Protein AF-A0A7K4I728-F1 (afdb_monomer)

Foldseek 3Di:
DLVQLLVLLQVVLVVLCVVPVDPADFQVCCCVCVQVNVQVVVVWDKDFPDTDRFKTKIKTQDDPLVVVCVVVVVRDSCSSNVSNVVNNQVNNDPQWDKDWDDDVSVPDSIIMIMIGGD

Radius of gyration: 13.44 Å; Cα contacts (8 Å, |Δi|>4): 213; chains: 1; bounding box: 34×29×37 Å

Secondary structure (DSSP, 8-state):
-HHHHHHHHHHHHHHHHHHHT-SS--HHHIIIIIIIIIHHHTT--EEEEEEETTEEEEEESS-HHHHHHHHSTT--HHHHHHHHHHHHHHHH-TTEEEEEEE-GGGT-SSEEEEEEE-

Mean predicted aligned error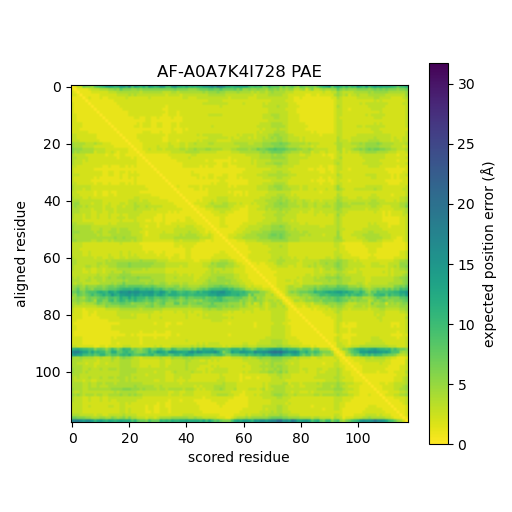: 3.04 Å

pLDDT: mean 93.57, std 5.35, range [70.5, 98.38]

Nearest PDB structures (foldseek):
  1wc8-assembly1_A-2  TM=6.777E-01  e=1.204E-04  Mus musculus
  2j3w-assembly1_D  TM=7.172E-01  e=3.243E-04  Mus musculus
  7kmt-assembly1_F  TM=6.767E-01  e=4.420E-04  Saccharomyces cerevisiae
  3njc-assembly1_B  TM=5.848E-01  e=1.063E-04  Bacillus subtilis subsp. subtilis str. 168
  8pkd-assembly1_D  TM=5.230E-01  e=3.172E-02  Orrella dioscoreae

Sequence (118 aa):
MAKAGYEMGKEVVKQLEQKYGIKKWSAKEFAEIFVKGYFEETGTEPEIIAESDKQVIYRLHNCIFFELALEKPNLTCDVLHRQFYQGVCAAIGKNAKDSQRTCMEHGDNYCEHIIEWT

Structure (mmCIF, N/CA/C/O backbone):
data_AF-A0A7K4I728-F1
#
_entry.id   AF-A0A7K4I728-F1
#
loop_
_atom_site.group_PDB
_atom_site.id
_atom_site.type_symbol
_atom_site.label_atom_id
_atom_site.label_alt_id
_atom_site.label_comp_id
_atom_site.label_asym_id
_atom_site.label_entity_id
_atom_site.label_seq_id
_atom_site.pdbx_PDB_ins_code
_atom_site.Cartn_x
_atom_site.Cartn_y
_atom_site.Cartn_z
_atom_site.occupancy
_atom_site.B_iso_or_equiv
_atom_site.auth_seq_id
_atom_site.auth_comp_id
_atom_site.auth_asym_id
_atom_site.auth_atom_id
_atom_site.pdbx_PDB_model_num
ATOM 1 N N . MET A 1 1 ? 6.438 15.159 -9.870 1.00 77.69 1 MET A N 1
ATOM 2 C CA . MET A 1 1 ? 6.084 13.759 -9.549 1.00 77.69 1 MET A CA 1
ATOM 3 C C . MET A 1 1 ? 5.710 13.592 -8.086 1.00 77.69 1 MET A C 1
ATOM 5 O O . MET A 1 1 ? 4.641 13.063 -7.842 1.00 77.69 1 MET A O 1
ATOM 9 N N . ALA A 1 2 ? 6.485 14.125 -7.132 1.00 88.25 2 ALA A N 1
ATOM 10 C CA . ALA A 1 2 ? 6.196 13.926 -5.708 1.00 88.25 2 ALA A CA 1
ATOM 11 C C . ALA A 1 2 ? 4.789 14.359 -5.257 1.00 88.25 2 ALA A C 1
ATOM 13 O O . ALA A 1 2 ? 4.021 13.536 -4.776 1.00 88.25 2 ALA A O 1
ATOM 14 N N . LYS A 1 3 ? 4.394 15.614 -5.526 1.00 93.44 3 LYS A N 1
ATOM 15 C CA . LYS A 1 3 ? 3.027 16.083 -5.233 1.00 93.44 3 LYS A CA 1
ATOM 16 C C . LYS A 1 3 ? 1.950 15.237 -5.926 1.00 93.44 3 LYS A C 1
ATOM 18 O O . LYS A 1 3 ? 0.912 14.981 -5.335 1.00 93.44 3 LYS A O 1
ATOM 23 N N . ALA A 1 4 ? 2.196 14.821 -7.170 1.00 91.62 4 ALA A N 1
ATOM 24 C CA . ALA A 1 4 ? 1.238 14.025 -7.932 1.00 91.62 4 ALA A CA 1
ATOM 25 C C . ALA A 1 4 ? 1.043 12.642 -7.300 1.00 91.62 4 ALA A C 1
ATOM 27 O O . ALA A 1 4 ? -0.091 12.284 -7.019 1.00 91.62 4 ALA A O 1
ATOM 28 N N . GLY A 1 5 ? 2.129 11.924 -6.987 1.00 94.25 5 GLY A N 1
ATOM 29 C CA . GLY A 1 5 ? 2.056 10.634 -6.296 1.00 94.25 5 GLY A CA 1
ATOM 30 C C . GLY A 1 5 ? 1.337 10.749 -4.957 1.00 94.25 5 GLY A C 1
ATOM 31 O O . GLY A 1 5 ? 0.383 10.021 -4.710 1.00 94.25 5 GLY A O 1
ATOM 32 N N . TYR A 1 6 ? 1.717 11.733 -4.138 1.00 96.56 6 TYR A N 1
ATOM 33 C CA . TYR A 1 6 ? 1.093 11.958 -2.835 1.00 96.56 6 TYR A CA 1
ATOM 34 C C . TYR A 1 6 ? -0.421 12.199 -2.917 1.00 96.56 6 TYR A C 1
ATOM 36 O O . TYR A 1 6 ? -1.191 11.572 -2.188 1.00 96.56 6 TYR A O 1
ATOM 44 N N . GLU A 1 7 ? -0.875 13.070 -3.822 1.00 97.56 7 GLU A N 1
ATOM 45 C CA . GLU A 1 7 ? -2.312 13.310 -3.989 1.00 97.56 7 GLU A CA 1
ATOM 46 C C . GLU A 1 7 ? -3.036 12.116 -4.627 1.00 97.56 7 GLU A C 1
ATOM 48 O O . GLU A 1 7 ? -4.161 11.827 -4.230 1.00 97.56 7 GLU A O 1
ATOM 53 N N . MET A 1 8 ? -2.393 11.374 -5.539 1.00 96.12 8 MET A N 1
ATOM 54 C CA . MET A 1 8 ? -2.952 10.132 -6.090 1.00 96.12 8 MET A CA 1
ATOM 55 C C . MET A 1 8 ? -3.231 9.106 -4.986 1.00 96.12 8 MET A C 1
ATOM 57 O O . MET A 1 8 ? -4.331 8.566 -4.928 1.00 96.12 8 MET A O 1
ATOM 61 N N . GLY A 1 9 ? -2.275 8.873 -4.082 1.00 96.88 9 GLY A N 1
ATOM 62 C CA . GLY A 1 9 ? -2.449 7.925 -2.979 1.00 96.88 9 GLY A CA 1
ATOM 63 C C . GLY A 1 9 ? -3.596 8.305 -2.043 1.00 96.88 9 GLY A C 1
ATOM 64 O O . GLY A 1 9 ? -4.427 7.466 -1.697 1.00 96.88 9 GLY A O 1
ATOM 65 N N . LYS A 1 10 ? -3.694 9.591 -1.685 1.00 97.81 10 LYS A N 1
ATOM 66 C CA . LYS A 1 10 ? -4.798 10.098 -0.856 1.00 97.81 10 LYS A CA 1
ATOM 67 C C . LYS A 1 10 ? -6.155 9.958 -1.535 1.00 97.81 10 LYS A C 1
ATOM 69 O O . LYS A 1 10 ? -7.135 9.606 -0.883 1.00 97.81 10 LYS A O 1
ATOM 74 N N . GLU A 1 11 ? -6.220 10.278 -2.822 1.00 98.00 11 GLU A N 1
ATOM 75 C CA . GLU A 1 11 ? -7.471 10.248 -3.571 1.00 98.00 11 GLU A CA 1
ATOM 76 C C . GLU A 1 11 ? -7.979 8.812 -3.750 1.00 98.00 11 GLU A C 1
ATOM 78 O O . GLU A 1 11 ? -9.165 8.576 -3.544 1.00 98.00 11 GLU A O 1
ATOM 83 N N . VAL A 1 12 ? -7.095 7.839 -4.009 1.00 97.81 12 VAL A N 1
ATOM 84 C CA . VAL A 1 12 ? -7.465 6.411 -4.041 1.00 97.81 12 VAL A CA 1
ATOM 85 C C . VAL A 1 12 ? -8.083 5.976 -2.715 1.00 97.81 12 VAL A C 1
ATOM 87 O O . VAL A 1 12 ? -9.174 5.411 -2.702 1.00 97.81 12 VAL A O 1
ATOM 90 N N . VAL A 1 13 ? -7.436 6.285 -1.587 1.00 97.94 13 VAL A N 1
ATOM 91 C CA . VAL A 1 13 ? -7.969 5.929 -0.261 1.00 97.94 13 VAL A CA 1
ATOM 92 C C . VAL A 1 13 ? -9.344 6.551 -0.039 1.00 97.94 13 VAL A C 1
ATOM 94 O O . VAL A 1 13 ? -10.277 5.849 0.338 1.00 97.94 13 VAL A O 1
ATOM 97 N N . LYS A 1 14 ? -9.504 7.840 -0.344 1.00 97.69 14 LYS A N 1
ATOM 98 C CA . LYS A 1 14 ? -10.782 8.545 -0.209 1.00 97.69 14 LYS A CA 1
ATOM 99 C C . LYS A 1 14 ? -11.885 7.933 -1.081 1.00 97.69 14 LYS A C 1
ATOM 101 O O . LYS A 1 14 ? -13.031 7.844 -0.644 1.00 97.69 14 LYS A O 1
ATOM 106 N N . GLN A 1 15 ? -11.564 7.509 -2.302 1.00 97.88 15 GLN A N 1
ATOM 107 C CA . GLN A 1 15 ? -12.517 6.825 -3.180 1.00 97.88 15 GLN A CA 1
ATOM 108 C C . GLN A 1 15 ? -12.943 5.477 -2.600 1.00 97.88 15 GLN A C 1
ATOM 110 O O . GLN A 1 15 ? -14.132 5.163 -2.604 1.00 97.88 15 GLN A O 1
ATOM 115 N N . LEU A 1 16 ? -12.004 4.705 -2.048 1.00 98.12 16 LEU A N 1
ATOM 116 C CA . LEU A 1 16 ? -12.302 3.432 -1.391 1.00 98.12 16 LEU A CA 1
ATOM 117 C C . LEU A 1 16 ? -13.132 3.632 -0.117 1.00 98.12 16 LEU A C 1
ATOM 119 O O . LEU A 1 16 ? -14.107 2.914 0.095 1.00 98.12 16 LEU A O 1
ATOM 123 N N . GLU A 1 17 ? -12.824 4.650 0.688 1.00 97.62 17 GLU A N 1
ATOM 124 C CA . GLU A 1 17 ? -13.624 5.021 1.860 1.00 97.62 17 GLU A CA 1
ATOM 125 C C . GLU A 1 17 ? -15.071 5.341 1.485 1.00 97.62 17 GLU A C 1
ATOM 127 O O . GLU A 1 17 ? -15.998 4.869 2.142 1.00 97.62 17 GLU A O 1
ATOM 132 N N . GLN A 1 18 ? -15.282 6.089 0.398 1.00 97.50 18 GLN A N 1
ATOM 133 C CA . GLN A 1 18 ? -16.619 6.398 -0.111 1.00 97.50 18 GLN A CA 1
ATOM 134 C C . GLN A 1 18 ? -17.324 5.165 -0.690 1.00 97.50 18 GLN A C 1
ATOM 136 O O . GLN A 1 18 ? -18.500 4.952 -0.397 1.00 97.50 18 GLN A O 1
ATOM 141 N N . LYS A 1 19 ? -16.618 4.349 -1.486 1.00 97.50 19 LYS A N 1
ATOM 142 C CA . LYS A 1 19 ? -17.155 3.143 -2.141 1.00 97.50 19 LYS A CA 1
ATOM 143 C C . LYS A 1 19 ? -17.591 2.088 -1.121 1.00 97.50 19 LYS A C 1
ATOM 145 O O . LYS A 1 19 ? -18.634 1.469 -1.306 1.00 97.50 19 LYS A O 1
ATOM 150 N N . TYR A 1 20 ? -16.823 1.906 -0.046 1.00 96.75 20 TYR A N 1
ATOM 151 C CA . TYR A 1 20 ? -17.024 0.832 0.933 1.00 96.75 20 TYR A CA 1
ATOM 152 C C . TYR A 1 20 ? -17.534 1.308 2.304 1.00 96.75 20 TYR A C 1
ATOM 154 O O . TYR A 1 20 ? -17.790 0.488 3.183 1.00 96.75 20 TYR A O 1
ATOM 162 N N . GLY A 1 21 ? -17.716 2.617 2.507 1.00 96.06 21 GLY A N 1
ATOM 163 C CA . GLY A 1 21 ? -18.214 3.178 3.768 1.00 96.06 21 GLY A CA 1
ATOM 164 C C . GLY A 1 21 ? -17.222 3.086 4.936 1.00 96.06 21 GLY A C 1
ATOM 165 O O . GLY A 1 21 ? -17.645 3.044 6.095 1.00 96.06 21 GLY A O 1
ATOM 166 N N . ILE A 1 22 ? -15.917 3.049 4.649 1.00 95.19 22 ILE A N 1
ATOM 167 C CA . ILE A 1 22 ? -14.853 2.928 5.657 1.00 95.19 22 ILE A CA 1
ATOM 168 C C . ILE A 1 22 ? -14.710 4.259 6.397 1.00 95.19 22 ILE A C 1
ATOM 170 O O . ILE A 1 22 ? -14.529 5.311 5.789 1.00 95.19 22 ILE A O 1
ATOM 174 N N . LYS A 1 23 ? -14.774 4.218 7.731 1.00 92.69 23 LYS A N 1
ATOM 175 C CA . LYS A 1 23 ? -14.546 5.397 8.592 1.00 92.69 23 LYS A CA 1
ATOM 176 C C . LYS A 1 23 ? -13.167 5.410 9.241 1.00 92.69 23 LYS A C 1
ATOM 178 O O . LYS A 1 23 ? -12.698 6.458 9.677 1.00 92.69 23 LYS A O 1
ATOM 183 N N . LYS A 1 24 ? -12.567 4.232 9.390 1.00 93.12 24 LYS A N 1
ATOM 184 C CA . LYS A 1 24 ? -11.254 4.023 9.985 1.00 93.12 24 LYS A CA 1
ATOM 185 C C . LYS A 1 24 ? -10.694 2.739 9.402 1.00 93.12 24 LYS A C 1
ATOM 187 O O . LYS A 1 24 ? -11.384 1.734 9.453 1.00 93.12 24 LYS A O 1
ATOM 192 N N . TRP A 1 25 ? -9.462 2.785 8.917 1.00 94.94 25 TRP A N 1
ATOM 193 C CA . TRP A 1 25 ? -8.796 1.616 8.366 1.00 94.94 25 TRP A CA 1
ATOM 194 C C . TRP A 1 25 ? -8.179 0.747 9.460 1.00 94.94 25 TRP A C 1
ATOM 196 O O . TRP A 1 25 ? -7.410 1.222 10.303 1.00 94.94 25 TRP A O 1
ATOM 206 N N . SER A 1 26 ? -8.481 -0.541 9.403 1.00 93.94 26 SER A N 1
ATOM 207 C CA . SER A 1 26 ? -7.733 -1.624 10.040 1.00 93.94 26 SER A CA 1
ATOM 208 C C . SER A 1 26 ? -6.783 -2.298 9.044 1.00 93.94 26 SER A C 1
ATOM 210 O O . SER A 1 26 ? -6.944 -2.164 7.829 1.00 93.94 26 SER A O 1
ATOM 212 N N . ALA A 1 27 ? -5.820 -3.070 9.555 1.00 94.81 27 ALA A N 1
ATOM 213 C CA . ALA A 1 27 ? -4.950 -3.902 8.724 1.00 94.81 27 ALA A CA 1
ATOM 214 C C . ALA A 1 27 ? -5.756 -4.860 7.825 1.00 94.81 27 ALA A C 1
ATOM 216 O O . ALA A 1 27 ? -5.464 -4.989 6.640 1.00 94.81 27 ALA A O 1
ATOM 217 N N . LYS A 1 28 ? -6.835 -5.442 8.361 1.00 95.19 28 LYS A N 1
ATOM 218 C CA . LYS A 1 28 ? -7.738 -6.328 7.620 1.00 95.19 28 LYS A CA 1
ATOM 219 C C . LYS A 1 28 ? -8.466 -5.622 6.475 1.00 95.19 28 LYS A C 1
ATOM 221 O O . LYS A 1 28 ? -8.515 -6.133 5.362 1.00 95.19 28 LYS A O 1
ATOM 226 N N . GLU A 1 29 ? -9.036 -4.442 6.726 1.00 96.31 29 GLU A N 1
ATOM 227 C CA . GLU A 1 29 ? -9.688 -3.663 5.660 1.00 96.31 29 GLU A CA 1
ATOM 228 C C . GLU A 1 29 ? -8.681 -3.246 4.591 1.00 96.31 29 GLU A C 1
ATOM 230 O O . GLU A 1 29 ? -8.996 -3.288 3.407 1.00 96.31 29 GLU A O 1
ATOM 235 N N . PHE A 1 30 ? -7.457 -2.897 4.985 1.00 97.12 30 PHE A N 1
ATOM 236 C CA . PHE A 1 30 ? -6.399 -2.587 4.033 1.00 97.12 30 PHE A CA 1
ATOM 237 C C . PHE A 1 30 ? -6.034 -3.797 3.164 1.00 97.12 30 PHE A C 1
ATOM 239 O O . PHE A 1 30 ? -5.998 -3.676 1.943 1.00 97.12 30 PHE A O 1
ATOM 246 N N . ALA A 1 31 ? -5.820 -4.965 3.771 1.00 97.56 31 ALA A N 1
ATOM 247 C CA . ALA A 1 31 ? -5.528 -6.206 3.060 1.00 97.56 31 ALA A CA 1
ATOM 248 C C . ALA A 1 31 ? -6.626 -6.565 2.040 1.00 97.56 31 ALA A C 1
ATOM 250 O O . ALA A 1 31 ? -6.340 -6.813 0.871 1.00 97.56 31 ALA A O 1
ATOM 251 N N . GLU A 1 32 ? -7.891 -6.545 2.450 1.00 97.75 32 GLU A N 1
ATOM 252 C CA . GLU A 1 32 ? -8.992 -6.971 1.581 1.00 97.75 32 GLU A CA 1
ATOM 253 C C . GLU A 1 32 ? -9.377 -5.913 0.536 1.00 97.75 32 GLU A C 1
ATOM 255 O O . GLU A 1 32 ? -9.570 -6.232 -0.635 1.00 97.75 32 GLU A O 1
ATOM 260 N N . ILE A 1 33 ? -9.480 -4.641 0.927 1.00 98.12 33 ILE A N 1
ATOM 261 C CA . ILE A 1 33 ? -10.053 -3.596 0.065 1.00 98.12 33 ILE A CA 1
ATOM 262 C C . ILE A 1 33 ? -8.980 -2.916 -0.780 1.00 98.12 33 ILE A C 1
ATOM 264 O O . ILE A 1 33 ? -9.205 -2.658 -1.962 1.00 98.12 33 ILE A O 1
ATOM 268 N N . PHE A 1 34 ? -7.827 -2.605 -0.188 1.00 97.62 34 PHE A N 1
ATOM 269 C CA . PHE A 1 34 ? -6.746 -1.933 -0.903 1.00 97.62 34 PHE A CA 1
ATOM 270 C C . PHE A 1 34 ? -5.841 -2.948 -1.605 1.00 97.62 34 PHE A C 1
ATOM 272 O O . PHE A 1 34 ? -5.628 -2.839 -2.810 1.00 97.62 34 PHE A O 1
ATOM 279 N N . VAL A 1 35 ? -5.337 -3.951 -0.875 1.00 97.50 35 VAL A N 1
ATOM 280 C CA . VAL A 1 35 ? -4.346 -4.878 -1.436 1.00 97.50 35 VAL A CA 1
ATOM 281 C C . VAL A 1 35 ? -4.968 -5.873 -2.400 1.00 97.50 35 VAL A C 1
ATOM 283 O O . VAL A 1 35 ? -4.456 -5.999 -3.495 1.00 97.50 35 VAL A O 1
ATOM 286 N N . LYS A 1 36 ? -6.046 -6.573 -2.043 1.00 96.75 36 LYS A N 1
ATOM 287 C CA . LYS A 1 36 ? -6.719 -7.470 -2.997 1.00 96.75 36 LYS A CA 1
ATOM 288 C C . LYS A 1 36 ? -7.613 -6.680 -3.945 1.00 96.75 36 LYS A C 1
ATOM 290 O O . LYS A 1 36 ? -7.384 -6.678 -5.144 1.00 96.75 36 LYS A O 1
ATOM 295 N N . GLY A 1 37 ? -8.578 -5.934 -3.407 1.00 96.94 37 GLY A N 1
ATOM 296 C CA . GLY A 1 37 ? -9.592 -5.247 -4.210 1.00 96.94 37 GLY A CA 1
ATOM 297 C C . GLY A 1 37 ? -9.026 -4.235 -5.209 1.00 96.94 37 GLY A C 1
ATOM 298 O O . GLY A 1 37 ? -9.108 -4.438 -6.416 1.00 96.94 37 GLY A O 1
ATOM 299 N N . TYR A 1 38 ? -8.477 -3.122 -4.722 1.00 97.12 38 TYR A N 1
ATOM 300 C CA . TYR A 1 38 ? -8.052 -2.019 -5.591 1.00 97.12 38 TYR A CA 1
ATOM 301 C C . TYR A 1 38 ? -6.939 -2.421 -6.567 1.00 97.12 38 TYR A C 1
ATOM 303 O O . TYR A 1 38 ? -6.988 -2.058 -7.744 1.00 97.12 38 TYR A O 1
ATOM 311 N N . PHE A 1 39 ? -5.940 -3.167 -6.102 1.00 96.19 39 PHE A N 1
ATOM 312 C CA . PHE A 1 39 ? -4.834 -3.582 -6.959 1.00 96.19 39 PHE A CA 1
ATOM 313 C C . PHE A 1 39 ? -5.276 -4.579 -8.041 1.00 96.19 39 PHE A C 1
ATOM 315 O O . PHE A 1 39 ? -4.937 -4.358 -9.205 1.00 96.19 39 PHE A O 1
ATOM 322 N N . GLU A 1 40 ? -6.102 -5.582 -7.737 1.00 95.44 40 GLU A N 1
ATOM 323 C CA . GLU A 1 40 ? -6.645 -6.469 -8.780 1.00 95.44 40 GLU A CA 1
ATOM 324 C C . GLU A 1 40 ? -7.560 -5.706 -9.756 1.00 95.44 40 GLU A C 1
ATOM 326 O O . GLU A 1 40 ? -7.431 -5.853 -10.972 1.00 95.44 40 GLU A O 1
ATOM 331 N N . GLU A 1 41 ? -8.438 -4.823 -9.254 1.00 94.88 41 GLU A N 1
ATOM 332 C CA . GLU A 1 41 ? -9.329 -3.991 -10.086 1.00 94.88 41 GLU A CA 1
ATOM 333 C C . GLU A 1 41 ? -8.551 -3.078 -11.053 1.00 94.88 41 GLU A C 1
ATOM 335 O O . GLU A 1 41 ? -9.053 -2.736 -12.125 1.00 94.88 41 GLU A O 1
ATOM 340 N N . THR A 1 42 ? -7.328 -2.683 -10.689 1.00 92.25 42 THR A N 1
ATOM 341 C CA . THR A 1 42 ? -6.451 -1.839 -11.517 1.00 92.25 42 THR A CA 1
ATOM 342 C C . THR A 1 42 ? -5.489 -2.633 -12.401 1.00 92.25 42 THR A C 1
ATOM 344 O O . THR A 1 42 ? -4.629 -2.039 -13.051 1.00 92.25 42 THR A O 1
ATOM 347 N N . GLY A 1 43 ? -5.660 -3.957 -12.482 1.00 93.19 43 GLY A N 1
ATOM 348 C CA . GLY A 1 43 ? -4.861 -4.830 -13.342 1.00 93.19 43 GLY A CA 1
ATOM 349 C C . GLY A 1 43 ? -3.481 -5.160 -12.778 1.00 93.19 43 GLY A C 1
ATOM 350 O O . GLY A 1 43 ? -2.594 -5.561 -13.530 1.00 93.19 43 GLY A O 1
ATOM 351 N N . THR A 1 44 ? -3.285 -4.980 -11.471 1.00 95.38 44 THR A N 1
ATOM 352 C CA . THR A 1 44 ? -2.079 -5.457 -10.791 1.00 95.38 44 THR A CA 1
ATOM 353 C C . THR A 1 44 ? -2.293 -6.830 -10.163 1.00 95.38 44 THR A C 1
ATOM 355 O O . THR A 1 44 ? -3.423 -7.267 -9.957 1.00 95.38 44 THR A O 1
ATOM 358 N N . GLU A 1 45 ? -1.193 -7.511 -9.867 1.00 96.81 45 GLU A N 1
ATOM 359 C CA . GLU A 1 45 ? -1.138 -8.883 -9.373 1.00 96.81 45 GLU A CA 1
ATOM 360 C C . GLU A 1 45 ? -0.594 -8.894 -7.933 1.00 96.81 45 GLU A C 1
ATOM 362 O O . GLU A 1 45 ? 0.610 -9.101 -7.715 1.00 96.81 45 GLU A O 1
ATOM 367 N N . PRO A 1 46 ? -1.448 -8.602 -6.933 1.00 97.75 46 PRO A N 1
ATOM 368 C CA . PRO A 1 46 ? -1.062 -8.592 -5.533 1.00 97.75 46 PRO A CA 1
ATOM 369 C C . PRO A 1 46 ? -1.003 -10.001 -4.931 1.00 97.75 46 PRO A C 1
ATOM 371 O O . PRO A 1 46 ? -1.843 -10.859 -5.186 1.00 97.75 46 PRO A O 1
ATOM 374 N N . GLU A 1 47 ? -0.044 -10.220 -4.036 1.00 98.06 47 GLU A N 1
ATOM 375 C CA . GLU A 1 47 ? 0.075 -11.429 -3.221 1.00 98.06 47 GLU A CA 1
ATOM 376 C C . GLU A 1 47 ? 0.260 -11.033 -1.753 1.00 98.06 47 GLU A C 1
ATOM 378 O O . GLU A 1 47 ? 1.265 -10.418 -1.397 1.00 98.06 47 GLU A O 1
ATOM 383 N N . ILE A 1 48 ? -0.681 -11.399 -0.878 1.00 98.25 48 ILE A N 1
ATOM 384 C CA . ILE A 1 48 ? -0.517 -11.199 0.569 1.00 98.25 48 ILE A CA 1
ATOM 385 C C . ILE A 1 48 ? 0.381 -12.300 1.134 1.00 98.25 48 ILE A C 1
ATOM 387 O O . ILE A 1 48 ? 0.032 -13.476 1.104 1.00 98.25 48 ILE A O 1
ATOM 391 N N . ILE A 1 49 ? 1.513 -11.898 1.709 1.00 98.38 49 ILE A N 1
ATOM 392 C CA . ILE A 1 49 ? 2.491 -12.791 2.342 1.00 98.38 49 ILE A CA 1
ATOM 393 C C . ILE A 1 49 ? 2.161 -13.003 3.820 1.00 98.38 49 ILE A C 1
ATOM 395 O O . ILE A 1 49 ? 2.311 -14.107 4.343 1.00 98.38 49 ILE A O 1
ATOM 399 N N . ALA A 1 50 ? 1.724 -11.945 4.505 1.00 97.44 50 ALA A N 1
ATOM 400 C CA . ALA A 1 50 ? 1.327 -12.005 5.906 1.00 97.44 50 ALA A CA 1
ATOM 401 C C . ALA A 1 50 ? 0.303 -10.916 6.245 1.00 97.44 50 ALA A C 1
ATOM 403 O O . ALA A 1 50 ? 0.407 -9.784 5.775 1.00 97.44 50 ALA A O 1
ATOM 404 N N . GLU A 1 51 ? -0.640 -11.247 7.124 1.00 96.94 51 GLU A N 1
ATOM 405 C CA . GLU A 1 51 ? -1.639 -10.325 7.661 1.00 96.94 51 GLU A CA 1
ATOM 406 C C . GLU A 1 51 ? -1.773 -10.538 9.174 1.00 96.94 51 GLU A C 1
ATOM 408 O O . GLU A 1 51 ? -1.866 -11.665 9.663 1.00 96.94 51 GLU A O 1
ATOM 413 N N . SER A 1 52 ? -1.771 -9.441 9.924 1.00 95.56 52 SER A N 1
ATOM 414 C CA . SER A 1 52 ? -2.074 -9.391 11.353 1.00 95.56 52 SER A CA 1
ATOM 415 C C . SER A 1 52 ? -2.693 -8.038 11.695 1.00 95.56 52 SER A C 1
ATOM 417 O O . SER A 1 52 ? -2.609 -7.100 10.907 1.00 95.56 52 SER A O 1
ATOM 419 N N . ASP A 1 53 ? -3.202 -7.875 12.916 1.00 93.12 53 ASP A N 1
ATOM 420 C CA . ASP A 1 53 ? -3.757 -6.591 13.374 1.00 93.12 53 ASP A CA 1
ATOM 421 C C . ASP A 1 53 ? -2.753 -5.423 13.340 1.00 93.12 53 ASP A C 1
ATOM 423 O O . ASP A 1 53 ? -3.155 -4.261 13.383 1.00 93.12 53 ASP A O 1
ATOM 427 N N . LYS A 1 54 ? -1.448 -5.718 13.291 1.00 93.31 54 LYS A N 1
ATOM 428 C CA . LYS A 1 54 ? -0.370 -4.719 13.330 1.00 93.31 54 LYS A CA 1
ATOM 429 C C . LYS A 1 54 ? 0.327 -4.521 11.993 1.00 93.31 54 LYS A C 1
ATOM 431 O O . LYS A 1 54 ? 1.059 -3.546 11.850 1.00 93.31 54 LYS A O 1
ATOM 436 N N . GLN A 1 55 ? 0.170 -5.444 11.049 1.00 95.38 55 GLN A N 1
ATOM 437 C CA . GLN A 1 55 ? 0.984 -5.448 9.841 1.00 95.38 55 GLN A CA 1
ATOM 438 C C . GLN A 1 55 ? 0.318 -6.196 8.690 1.00 95.38 55 GLN A C 1
ATOM 440 O O . GLN A 1 55 ? -0.236 -7.275 8.895 1.00 95.38 55 GLN A O 1
ATOM 445 N N . VAL A 1 56 ? 0.480 -5.659 7.482 1.00 97.81 56 VAL A N 1
ATOM 446 C CA . VAL A 1 56 ? 0.215 -6.347 6.214 1.00 97.81 56 VAL A CA 1
ATOM 447 C C . VAL A 1 56 ? 1.502 -6.353 5.392 1.00 97.81 56 VAL A C 1
ATOM 449 O O . VAL A 1 56 ? 2.082 -5.294 5.149 1.00 97.81 56 VAL A O 1
ATOM 452 N N . ILE 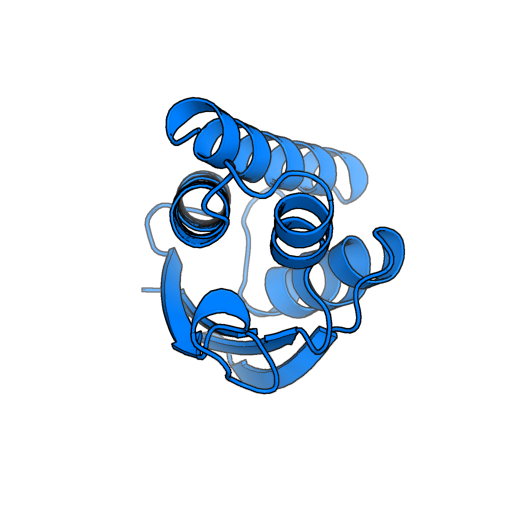A 1 57 ? 1.950 -7.537 4.975 1.00 98.38 57 ILE A N 1
ATOM 453 C CA . ILE A 1 57 ? 3.068 -7.731 4.046 1.00 98.38 57 ILE A CA 1
ATOM 454 C C . ILE A 1 57 ? 2.499 -8.279 2.748 1.00 98.38 57 ILE A C 1
ATOM 456 O O . ILE A 1 57 ? 1.808 -9.300 2.762 1.00 98.38 57 ILE A O 1
ATOM 460 N N . TYR A 1 58 ? 2.810 -7.635 1.633 1.00 98.38 58 TYR A N 1
ATOM 461 C CA . TYR A 1 58 ? 2.354 -8.080 0.323 1.00 98.38 58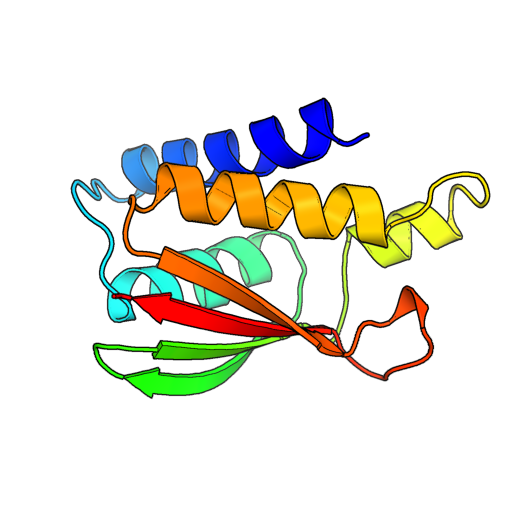 TYR A CA 1
ATOM 462 C C . TYR A 1 58 ? 3.364 -7.749 -0.767 1.00 98.38 58 TYR A C 1
ATOM 464 O O . TYR A 1 58 ? 4.250 -6.908 -0.596 1.00 98.38 58 TYR A O 1
ATOM 472 N N . ARG A 1 59 ? 3.221 -8.435 -1.895 1.00 98.12 59 ARG A N 1
ATOM 473 C CA . ARG A 1 59 ? 4.011 -8.239 -3.107 1.00 98.12 59 ARG A CA 1
ATOM 474 C C . ARG A 1 59 ? 3.109 -7.809 -4.241 1.00 98.12 59 ARG A C 1
ATOM 476 O O . ARG A 1 59 ? 1.963 -8.234 -4.301 1.00 98.12 59 ARG A O 1
ATOM 483 N N . LEU A 1 60 ? 3.650 -6.996 -5.135 1.00 97.31 60 LEU A N 1
ATOM 484 C CA . LEU A 1 60 ? 3.071 -6.718 -6.442 1.00 97.31 60 LEU A CA 1
ATOM 485 C C . LEU A 1 60 ? 3.998 -7.323 -7.499 1.00 97.31 60 LEU A C 1
ATOM 487 O O . LEU A 1 60 ? 5.154 -6.896 -7.607 1.00 97.31 60 LEU A O 1
ATOM 491 N N . HIS A 1 61 ? 3.505 -8.321 -8.238 1.00 96.50 61 HIS A N 1
ATOM 492 C CA . HIS A 1 61 ? 4.266 -9.028 -9.286 1.00 96.50 61 HIS A CA 1
ATOM 493 C C . HIS A 1 61 ? 4.309 -8.265 -10.617 1.00 96.50 61 HIS A C 1
ATOM 495 O O . HIS A 1 61 ? 5.141 -8.541 -11.475 1.00 96.50 61 HIS A O 1
ATOM 501 N N . ASN A 1 62 ? 3.480 -7.233 -10.747 1.00 93.75 62 ASN A N 1
ATOM 502 C CA . ASN A 1 62 ? 3.594 -6.177 -11.744 1.00 93.75 62 ASN A CA 1
ATOM 503 C C . ASN A 1 62 ? 3.318 -4.811 -11.089 1.00 93.75 62 ASN A C 1
ATOM 505 O O . ASN A 1 62 ? 2.755 -4.712 -9.998 1.00 93.75 62 ASN A O 1
ATOM 509 N N . CYS A 1 63 ? 3.763 -3.722 -11.716 1.00 90.12 63 CYS A N 1
ATOM 510 C CA . CYS A 1 63 ? 3.617 -2.378 -11.159 1.00 90.12 63 CYS A CA 1
ATOM 511 C C . CYS A 1 63 ? 3.324 -1.385 -12.271 1.00 90.12 63 CYS A C 1
ATOM 513 O O . CYS A 1 63 ? 4.190 -1.088 -13.092 1.00 90.12 63 CYS A O 1
ATOM 515 N N . ILE A 1 64 ? 2.138 -0.781 -12.206 1.00 90.19 64 ILE A N 1
ATOM 516 C CA . ILE A 1 64 ? 1.686 0.242 -13.156 1.00 90.19 64 ILE A CA 1
ATOM 517 C C . ILE A 1 64 ? 2.666 1.416 -13.285 1.00 90.19 64 ILE A C 1
ATOM 519 O O . ILE A 1 64 ? 2.812 1.997 -14.356 1.00 90.19 64 ILE A O 1
ATOM 523 N N . PHE A 1 65 ? 3.370 1.778 -12.205 1.00 91.06 65 PHE A N 1
ATOM 524 C CA . PHE A 1 65 ? 4.351 2.864 -12.247 1.00 91.06 65 PHE A CA 1
ATOM 525 C C . PHE A 1 65 ? 5.624 2.448 -12.978 1.00 91.06 65 PHE A C 1
ATOM 527 O O . PHE A 1 65 ? 6.220 3.273 -13.668 1.00 91.06 65 PHE A O 1
ATOM 534 N N . PHE A 1 66 ? 6.031 1.187 -12.832 1.00 90.12 66 PHE A N 1
ATOM 535 C CA . PHE A 1 66 ? 7.183 0.645 -13.537 1.00 90.12 66 PHE A CA 1
ATOM 536 C C . PHE A 1 66 ? 6.880 0.490 -15.030 1.00 90.12 66 PHE A C 1
ATOM 538 O O . PHE A 1 66 ? 7.652 0.963 -15.858 1.00 90.12 66 PHE A O 1
ATOM 545 N N . GLU A 1 67 ? 5.713 -0.054 -15.378 1.00 89.88 67 GLU A N 1
ATOM 546 C CA . GLU A 1 67 ? 5.241 -0.144 -16.766 1.00 89.88 67 GLU A CA 1
ATOM 547 C C . GLU A 1 67 ? 5.191 1.240 -17.436 1.00 89.88 67 GLU A C 1
ATOM 549 O O . GLU A 1 67 ? 5.727 1.429 -18.528 1.00 89.88 67 GLU A O 1
ATOM 554 N N . LEU A 1 68 ? 4.662 2.251 -16.738 1.00 88.88 68 LEU A N 1
ATOM 555 C CA . LEU A 1 68 ? 4.654 3.630 -17.226 1.00 88.88 68 LEU A CA 1
ATOM 556 C C . LEU A 1 68 ? 6.070 4.195 -17.445 1.00 88.88 68 LEU A C 1
ATOM 558 O O . LEU A 1 68 ? 6.295 4.948 -18.395 1.00 88.88 68 LEU A O 1
ATOM 562 N N . ALA A 1 69 ? 7.026 3.861 -16.576 1.00 88.75 69 ALA A N 1
ATOM 563 C CA . ALA A 1 69 ? 8.416 4.289 -16.720 1.00 88.75 69 ALA A CA 1
ATOM 564 C C . ALA A 1 69 ? 9.112 3.626 -17.920 1.00 88.75 69 ALA A C 1
ATOM 566 O O . ALA A 1 69 ? 9.892 4.287 -18.606 1.00 88.75 69 ALA A O 1
ATOM 567 N N . LEU A 1 70 ? 8.778 2.369 -18.236 1.00 88.25 70 LEU A N 1
ATOM 568 C CA . LEU A 1 70 ? 9.259 1.699 -19.450 1.00 88.25 70 LEU A CA 1
ATOM 569 C C . LEU A 1 70 ? 8.766 2.410 -20.722 1.00 88.25 70 LEU A C 1
ATOM 571 O O . LEU A 1 70 ? 9.528 2.568 -21.676 1.00 88.25 70 LEU A O 1
ATOM 575 N N . GLU A 1 71 ? 7.524 2.903 -20.731 1.00 89.62 71 GLU A N 1
ATOM 576 C CA . GLU A 1 71 ? 6.979 3.683 -21.854 1.00 89.62 71 GLU A CA 1
ATOM 577 C C . GLU A 1 71 ? 7.499 5.128 -21.916 1.00 89.62 71 GLU A C 1
ATOM 579 O O . GLU A 1 71 ? 7.503 5.763 -22.980 1.00 89.62 71 GLU A O 1
ATOM 584 N N . LYS A 1 72 ? 7.911 5.683 -20.772 1.00 86.94 72 LYS A N 1
ATOM 585 C CA . LYS A 1 72 ? 8.404 7.057 -20.622 1.00 86.94 72 LYS A CA 1
ATOM 586 C C . LYS A 1 72 ? 9.765 7.045 -19.916 1.00 86.94 72 LYS A C 1
ATOM 588 O O . LYS A 1 72 ? 9.818 7.394 -18.741 1.00 86.94 72 LYS A O 1
ATOM 593 N N . PRO A 1 73 ? 10.882 6.787 -20.626 1.00 77.88 73 PRO A N 1
ATOM 594 C CA . PRO A 1 73 ? 12.206 6.583 -20.014 1.00 77.88 73 PRO A CA 1
ATOM 595 C C . PRO A 1 73 ? 12.745 7.740 -19.153 1.00 77.88 73 PRO A C 1
ATOM 597 O O . PRO A 1 73 ? 13.689 7.564 -18.394 1.00 77.88 73 PRO A O 1
ATOM 600 N N . ASN A 1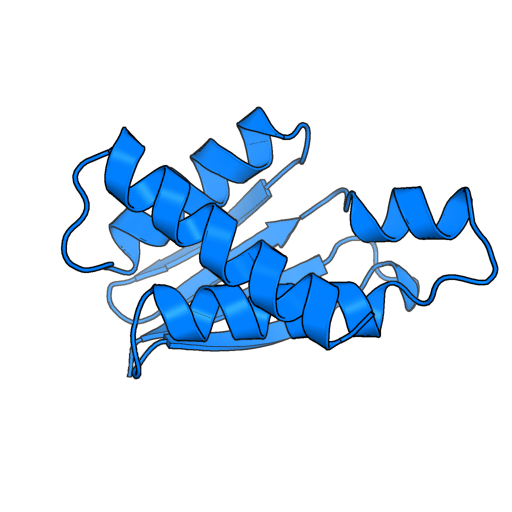 74 ? 12.157 8.936 -19.261 1.00 80.88 74 ASN A N 1
ATOM 601 C CA . ASN A 1 74 ? 12.499 10.097 -18.432 1.00 80.88 74 ASN A CA 1
ATOM 602 C C . ASN A 1 74 ? 11.709 10.153 -17.104 1.00 80.88 74 ASN A C 1
ATOM 604 O O . ASN A 1 74 ? 11.817 11.135 -16.367 1.00 80.88 74 ASN A O 1
ATOM 608 N N . LEU A 1 75 ? 10.864 9.158 -16.821 1.00 81.38 75 LEU A N 1
ATOM 609 C CA . LEU A 1 75 ? 10.064 9.039 -15.607 1.00 81.38 75 LEU A CA 1
ATOM 610 C C . LEU A 1 75 ? 10.731 8.046 -14.652 1.00 81.38 75 LEU A C 1
ATOM 612 O O . LEU A 1 75 ? 10.832 6.865 -14.950 1.00 81.38 75 LEU A O 1
ATOM 616 N N . THR A 1 76 ? 11.152 8.530 -13.485 1.00 82.88 76 THR A N 1
ATOM 617 C CA . THR A 1 76 ? 11.637 7.684 -12.384 1.00 82.88 76 THR A CA 1
ATOM 618 C C . THR A 1 76 ? 10.442 7.188 -11.582 1.00 82.88 76 THR A C 1
ATOM 620 O O . THR A 1 76 ? 9.707 8.002 -11.004 1.00 82.88 76 THR A O 1
ATOM 623 N N . CYS A 1 77 ? 10.218 5.874 -11.553 1.00 86.00 77 CYS A N 1
ATOM 624 C CA . CYS A 1 77 ? 9.006 5.327 -10.952 1.00 86.00 77 CYS A CA 1
ATOM 625 C C . CYS A 1 77 ? 9.060 5.350 -9.415 1.00 86.00 77 CYS A C 1
ATOM 627 O O . CYS A 1 77 ? 8.039 5.649 -8.803 1.00 86.00 77 CYS A O 1
ATOM 629 N N . ASP A 1 78 ? 10.235 5.184 -8.794 1.00 86.31 78 ASP A N 1
ATOM 630 C CA . ASP A 1 78 ? 10.464 5.156 -7.339 1.00 86.31 78 ASP A CA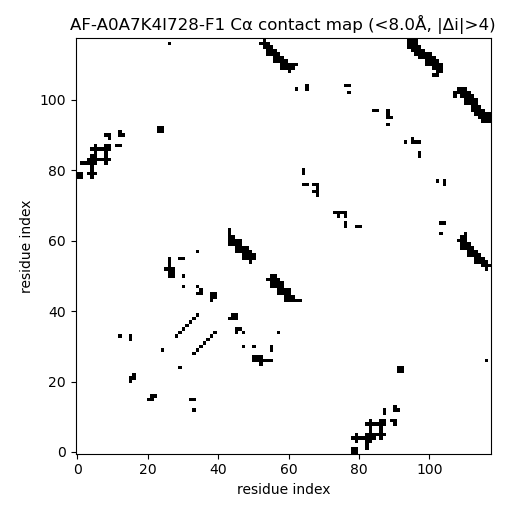 1
ATOM 631 C C . ASP A 1 78 ? 9.924 6.421 -6.671 1.00 86.31 78 ASP A C 1
ATOM 633 O O . ASP A 1 78 ? 9.168 6.357 -5.705 1.00 86.31 78 ASP A O 1
ATOM 637 N N . VAL A 1 79 ? 10.204 7.601 -7.237 1.00 89.19 79 VAL A N 1
ATOM 638 C CA . VAL A 1 79 ? 9.706 8.862 -6.665 1.00 89.19 79 VAL A CA 1
ATOM 639 C C . VAL A 1 79 ? 8.179 8.919 -6.692 1.00 89.19 79 VAL A C 1
ATOM 641 O O . VAL A 1 79 ? 7.569 9.381 -5.728 1.00 89.19 79 VAL A O 1
ATOM 644 N N . LEU A 1 80 ? 7.549 8.485 -7.785 1.00 91.75 80 LEU A N 1
ATOM 645 C CA . LEU A 1 80 ? 6.091 8.481 -7.900 1.00 91.75 80 LEU A CA 1
ATOM 646 C C . LEU A 1 80 ? 5.471 7.440 -6.959 1.00 91.75 80 LEU A C 1
ATOM 648 O O . LEU A 1 80 ? 4.549 7.763 -6.213 1.00 91.75 80 LEU A O 1
ATOM 652 N N . HIS A 1 81 ? 6.035 6.236 -6.957 1.00 92.75 81 HIS A N 1
ATOM 653 C CA . HIS A 1 81 ? 5.631 5.083 -6.169 1.00 92.75 81 HIS A CA 1
ATOM 654 C C . HIS A 1 81 ? 5.727 5.375 -4.665 1.00 92.75 81 HIS A C 1
ATOM 656 O O . HIS A 1 81 ? 4.745 5.259 -3.934 1.00 92.75 81 HIS A O 1
ATOM 662 N N . ARG A 1 82 ? 6.883 5.838 -4.183 1.00 93.12 82 ARG A N 1
ATOM 663 C CA . ARG A 1 82 ? 7.093 6.172 -2.768 1.00 93.12 82 ARG A CA 1
ATOM 664 C C . ARG A 1 82 ? 6.136 7.257 -2.296 1.00 93.12 82 ARG A C 1
ATOM 666 O O . ARG A 1 82 ? 5.613 7.199 -1.187 1.00 93.12 82 ARG A O 1
ATOM 673 N N . GLN A 1 83 ? 5.904 8.264 -3.133 1.00 95.12 83 GLN A N 1
ATOM 674 C CA . GLN A 1 83 ? 5.012 9.368 -2.790 1.00 95.12 83 GLN A CA 1
ATOM 675 C C . GLN A 1 83 ? 3.547 8.931 -2.815 1.00 95.12 83 GLN A C 1
ATOM 677 O O . GLN A 1 83 ? 2.790 9.362 -1.951 1.00 95.12 83 GLN A O 1
ATOM 682 N N . PHE A 1 84 ? 3.172 8.016 -3.713 1.00 95.94 84 PHE A N 1
ATOM 683 C CA . PHE A 1 84 ? 1.878 7.338 -3.683 1.00 95.94 84 PHE A CA 1
ATOM 684 C C . PHE A 1 84 ? 1.628 6.661 -2.334 1.00 95.94 84 PHE A C 1
ATOM 686 O O . PHE A 1 84 ? 0.641 6.992 -1.678 1.00 95.94 84 PHE A O 1
ATOM 693 N N . TYR A 1 85 ? 2.554 5.837 -1.839 1.00 95.56 85 TYR A N 1
ATOM 694 C CA . TYR A 1 85 ? 2.380 5.198 -0.529 1.00 95.56 85 TYR A CA 1
ATOM 695 C C . TYR A 1 85 ? 2.421 6.170 0.648 1.00 95.56 85 TYR A C 1
ATOM 697 O O . TYR A 1 85 ? 1.658 6.003 1.595 1.00 95.56 85 TYR A O 1
ATOM 705 N N . GLN A 1 86 ? 3.214 7.246 0.581 1.00 95.12 86 GLN A N 1
ATOM 706 C CA . GLN A 1 86 ? 3.119 8.316 1.582 1.00 95.12 86 GLN A CA 1
ATOM 707 C C . GLN A 1 86 ? 1.723 8.952 1.617 1.00 95.12 86 GLN A C 1
ATOM 709 O O . GLN A 1 86 ? 1.215 9.251 2.698 1.00 95.12 86 GLN A O 1
ATOM 714 N N . GLY A 1 87 ? 1.098 9.142 0.453 1.00 96.75 87 GLY A N 1
ATOM 715 C CA . GLY A 1 87 ? -0.280 9.615 0.338 1.00 96.75 87 GLY A CA 1
ATOM 716 C C . GLY A 1 87 ? -1.288 8.628 0.922 1.00 96.75 87 GLY A C 1
ATOM 717 O O . GLY A 1 87 ? -2.141 9.024 1.717 1.00 96.75 87 GLY A O 1
ATOM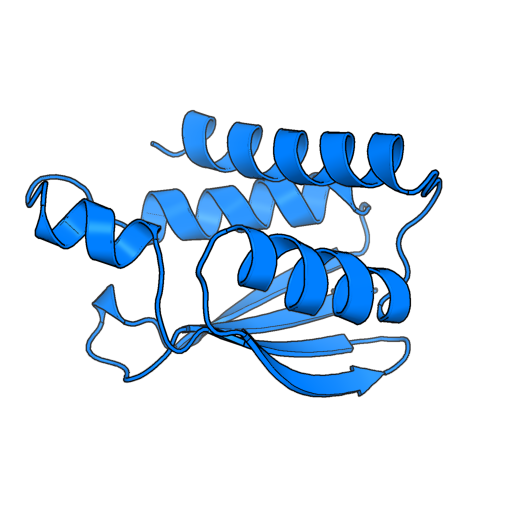 718 N N . VAL A 1 88 ? -1.145 7.342 0.585 1.00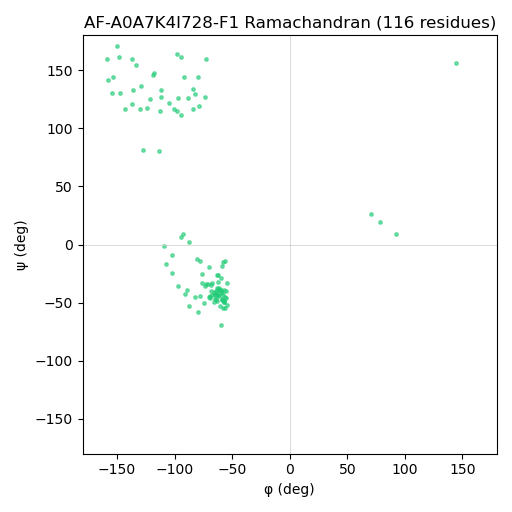 97.00 88 VAL A N 1
ATOM 719 C CA . VAL A 1 88 ? -1.979 6.255 1.118 1.00 97.00 88 VAL A CA 1
ATOM 720 C C . VAL A 1 88 ? -1.890 6.211 2.643 1.00 97.00 88 VAL A C 1
ATOM 722 O O . VAL A 1 88 ? -2.913 6.348 3.309 1.00 97.00 88 VAL A O 1
ATOM 725 N N . CYS A 1 89 ? -0.684 6.114 3.215 1.00 95.50 89 CYS A N 1
ATOM 726 C CA . CYS A 1 89 ? -0.474 6.081 4.665 1.00 95.50 89 CYS A CA 1
ATOM 727 C C . CYS A 1 89 ? -1.032 7.329 5.363 1.00 95.50 89 CYS A C 1
ATOM 729 O O . CYS A 1 89 ? -1.678 7.222 6.403 1.00 95.50 89 CYS A O 1
ATOM 731 N N . ALA A 1 90 ? -0.836 8.515 4.776 1.00 94.75 90 ALA A N 1
ATOM 732 C CA . ALA A 1 90 ? -1.376 9.752 5.330 1.00 94.75 90 ALA A CA 1
ATOM 733 C C . ALA A 1 90 ? -2.914 9.766 5.378 1.00 94.75 90 ALA A C 1
ATOM 735 O O . ALA A 1 90 ? -3.477 10.377 6.288 1.00 94.75 90 ALA A O 1
ATOM 736 N N . ALA A 1 91 ? -3.581 9.112 4.422 1.00 95.44 91 ALA A N 1
ATOM 737 C CA . ALA A 1 91 ? -5.037 9.035 4.359 1.00 95.44 91 ALA A CA 1
ATOM 738 C C . ALA A 1 91 ? -5.617 7.938 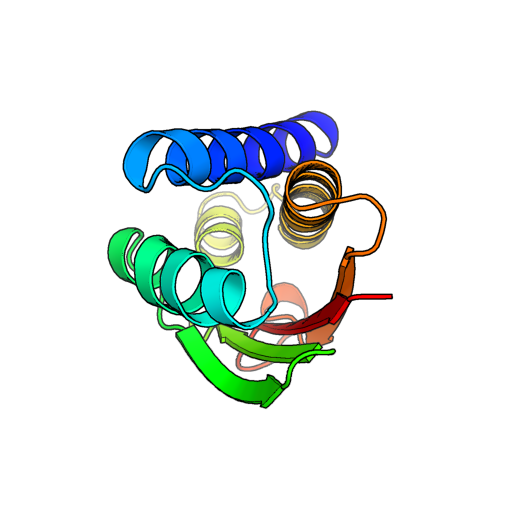5.267 1.00 95.44 91 ALA A C 1
ATOM 740 O O . ALA A 1 91 ? -6.542 8.221 6.023 1.00 95.44 91 ALA A O 1
ATOM 741 N N . ILE A 1 92 ? -5.046 6.726 5.270 1.00 93.44 92 ILE A N 1
ATOM 742 C CA . ILE A 1 92 ? -5.579 5.604 6.068 1.00 93.44 92 ILE A CA 1
ATOM 743 C C . ILE A 1 92 ? -5.390 5.793 7.585 1.00 93.44 92 ILE A C 1
ATOM 745 O O . ILE A 1 92 ? -6.096 5.176 8.385 1.00 93.44 92 ILE A O 1
ATOM 749 N N . GLY A 1 93 ? -4.473 6.674 8.001 1.00 81.06 93 GLY A N 1
ATOM 750 C CA . GLY A 1 93 ? -4.378 7.173 9.373 1.00 81.06 93 GLY A CA 1
ATOM 751 C C . GLY A 1 93 ? -2.944 7.405 9.851 1.00 81.06 93 GLY A C 1
ATOM 752 O O . GLY A 1 93 ? -2.007 6.758 9.402 1.00 81.06 93 GLY A O 1
ATOM 753 N N . LYS A 1 94 ? -2.773 8.294 10.844 1.00 70.50 94 LYS A N 1
ATOM 754 C CA . LYS A 1 94 ? -1.464 8.747 11.383 1.00 70.50 94 LYS A CA 1
ATOM 755 C C . LYS A 1 94 ? -0.529 7.642 11.891 1.00 70.50 94 LYS A C 1
ATOM 757 O O . LYS A 1 94 ? 0.645 7.907 12.133 1.00 70.50 94 LYS A O 1
ATOM 762 N N . ASN A 1 95 ? -1.060 6.444 12.073 1.00 80.50 95 ASN A N 1
ATOM 763 C CA . ASN A 1 95 ? -0.359 5.320 12.657 1.00 80.50 95 ASN A CA 1
ATOM 764 C C . ASN A 1 95 ? 0.121 4.310 11.610 1.00 80.50 95 ASN A C 1
ATOM 766 O O . ASN A 1 95 ? 0.867 3.403 11.969 1.00 80.50 95 ASN A O 1
ATOM 770 N N . ALA A 1 96 ? -0.286 4.453 10.346 1.00 91.62 96 ALA A N 1
ATOM 771 C CA . ALA A 1 96 ? 0.170 3.581 9.278 1.00 91.62 96 ALA A CA 1
ATOM 772 C C . ALA A 1 96 ? 1.515 4.062 8.720 1.00 91.62 96 ALA A C 1
ATOM 774 O O . ALA A 1 96 ? 1.688 5.249 8.427 1.00 91.62 96 ALA A O 1
ATOM 775 N N . LYS A 1 97 ? 2.463 3.144 8.544 1.00 94.38 97 LYS A N 1
ATOM 776 C CA . LYS A 1 97 ? 3.749 3.408 7.888 1.00 94.38 97 LYS A CA 1
ATOM 777 C C . LYS A 1 97 ? 4.007 2.369 6.817 1.00 94.38 97 LYS A C 1
ATOM 779 O O . LYS A 1 97 ? 3.813 1.187 7.067 1.00 94.38 97 LYS A O 1
ATOM 784 N N . ASP A 1 98 ? 4.471 2.829 5.664 1.00 95.31 98 ASP A N 1
ATOM 785 C CA . ASP A 1 98 ? 4.973 1.976 4.594 1.00 95.31 98 ASP A CA 1
ATOM 786 C C . ASP A 1 98 ? 6.485 1.765 4.734 1.00 95.31 98 ASP A C 1
ATOM 788 O O . ASP A 1 98 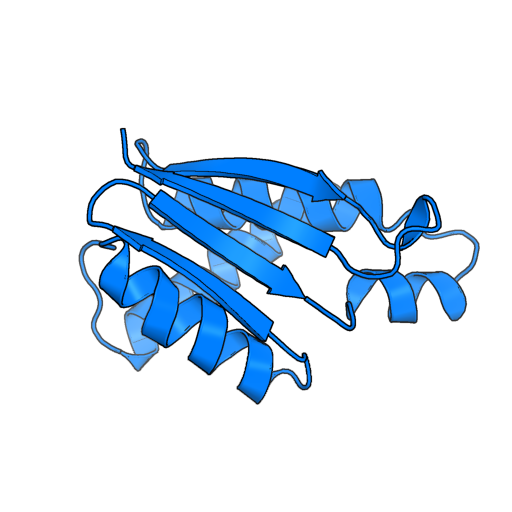? 7.231 2.666 5.135 1.00 95.31 98 ASP A O 1
ATOM 792 N N . SER A 1 99 ? 6.934 0.563 4.390 1.00 95.06 99 SER A N 1
ATOM 793 C CA . SER A 1 99 ? 8.320 0.262 4.055 1.00 95.06 99 SER A CA 1
ATOM 794 C C . SER A 1 99 ? 8.365 -0.642 2.830 1.00 95.06 99 SER A C 1
ATOM 796 O O . SER A 1 99 ? 7.860 -1.764 2.864 1.00 95.06 99 SER A O 1
ATOM 798 N N . GLN A 1 100 ? 9.026 -0.174 1.775 1.00 95.12 100 GLN A N 1
ATOM 799 C CA . GLN A 1 100 ? 9.315 -0.964 0.583 1.00 95.12 100 GLN A CA 1
ATOM 800 C C . GLN A 1 100 ? 10.645 -1.713 0.750 1.00 95.12 100 GLN A C 1
ATOM 802 O O . GLN A 1 100 ? 11.672 -1.102 1.055 1.00 95.12 100 GLN A O 1
ATOM 807 N N . ARG A 1 101 ? 10.632 -3.038 0.564 1.00 95.56 101 ARG A N 1
ATOM 808 C CA . ARG A 1 101 ? 11.826 -3.897 0.686 1.00 95.56 101 ARG A CA 1
ATOM 809 C C . ARG A 1 101 ? 12.497 -4.210 -0.644 1.00 95.56 101 ARG A C 1
ATOM 811 O O . ARG A 1 101 ? 13.719 -4.298 -0.682 1.00 95.56 101 ARG A O 1
ATOM 818 N N . THR A 1 102 ? 11.711 -4.374 -1.701 1.00 95.88 102 THR A N 1
ATOM 819 C CA . THR A 1 102 ? 12.191 -4.641 -3.063 1.00 95.88 102 THR A CA 1
ATOM 820 C C . THR A 1 102 ? 11.462 -3.743 -4.053 1.00 95.88 102 THR A C 1
ATOM 822 O O . THR A 1 102 ? 10.349 -3.289 -3.772 1.00 95.88 102 THR A O 1
ATOM 825 N N . CYS A 1 103 ? 12.081 -3.464 -5.198 1.00 94.38 103 CYS A N 1
ATOM 826 C CA . CYS A 1 103 ? 11.500 -2.627 -6.243 1.00 94.38 103 CYS A CA 1
ATOM 827 C C . CYS A 1 103 ? 11.950 -3.087 -7.632 1.00 94.38 103 CYS A C 1
ATOM 829 O O . CYS A 1 103 ? 13.144 -3.203 -7.907 1.00 94.38 103 CYS A O 1
ATOM 831 N N . MET A 1 104 ? 10.995 -3.260 -8.546 1.00 93.19 104 MET A N 1
ATOM 832 C CA . MET A 1 104 ? 11.291 -3.690 -9.917 1.00 93.19 104 MET A CA 1
ATOM 833 C C . MET A 1 104 ? 12.151 -2.690 -10.705 1.00 93.19 104 MET A C 1
ATOM 835 O O . MET A 1 104 ? 12.925 -3.105 -11.563 1.00 93.19 104 MET A O 1
ATOM 839 N N . GLU A 1 105 ? 12.117 -1.390 -10.377 1.00 90.19 105 GLU A N 1
ATOM 840 C CA . GLU A 1 105 ? 13.040 -0.407 -10.978 1.00 90.19 105 GLU A CA 1
ATOM 841 C C . GLU A 1 105 ? 14.511 -0.708 -10.663 1.00 90.19 105 GLU A C 1
ATOM 843 O O . GLU A 1 105 ? 15.397 -0.360 -11.441 1.00 90.19 105 GLU A O 1
ATOM 848 N N . HIS A 1 106 ? 14.780 -1.389 -9.549 1.00 91.88 106 HIS A N 1
ATOM 849 C CA . HIS A 1 106 ? 16.126 -1.777 -9.134 1.00 91.88 106 HIS A CA 1
ATOM 850 C C . HIS A 1 106 ? 16.511 -3.195 -9.591 1.00 91.88 106 HIS A C 1
ATOM 852 O O . HIS A 1 106 ? 17.586 -3.676 -9.235 1.00 91.88 106 HIS A O 1
ATOM 858 N N . GLY A 1 107 ? 15.672 -3.846 -10.406 1.00 91.81 107 GLY A N 1
ATOM 859 C CA . GLY A 1 107 ? 15.924 -5.176 -10.967 1.00 91.81 107 GLY A CA 1
ATOM 860 C C . GLY A 1 107 ? 15.381 -6.346 -10.142 1.00 91.81 107 GLY A C 1
ATOM 861 O O . GLY A 1 107 ? 15.694 -7.492 -10.460 1.00 91.81 107 GLY A O 1
ATOM 862 N N . ASP A 1 108 ? 14.581 -6.084 -9.103 1.00 96.00 108 ASP A N 1
ATOM 863 C CA . ASP A 1 108 ? 13.869 -7.136 -8.370 1.00 96.00 108 ASP A CA 1
ATOM 864 C C . ASP A 1 108 ? 12.697 -7.706 -9.191 1.00 96.00 108 ASP A C 1
ATOM 866 O O . ASP A 1 108 ? 12.166 -7.048 -10.081 1.00 96.00 108 ASP A O 1
ATOM 870 N N . ASN A 1 109 ? 12.240 -8.916 -8.854 1.00 95.31 109 ASN A N 1
ATOM 871 C CA . ASN A 1 109 ? 11.114 -9.569 -9.546 1.00 95.31 109 ASN A CA 1
ATOM 872 C C . ASN A 1 109 ? 9.730 -9.041 -9.127 1.00 95.31 109 ASN A C 1
ATOM 874 O O . ASN A 1 109 ? 8.737 -9.369 -9.764 1.00 95.31 109 ASN A O 1
ATOM 878 N N . TYR A 1 110 ? 9.649 -8.298 -8.024 1.00 96.00 110 TYR A N 1
ATOM 879 C CA . TYR A 1 110 ? 8.403 -7.779 -7.460 1.00 96.00 110 TYR A CA 1
ATOM 880 C C . TYR A 1 110 ? 8.686 -6.578 -6.557 1.00 96.00 110 TYR A C 1
ATOM 882 O O . TYR A 1 110 ? 9.793 -6.421 -6.026 1.00 96.00 110 TYR A O 1
ATOM 890 N N . CYS A 1 111 ? 7.660 -5.765 -6.312 1.00 95.50 111 CYS A N 1
ATOM 891 C CA . CYS A 1 111 ? 7.692 -4.736 -5.273 1.00 95.50 111 CYS A CA 1
ATOM 892 C C . CYS A 1 111 ? 7.077 -5.292 -3.980 1.00 95.50 111 CYS A C 1
ATOM 894 O O . CYS A 1 111 ? 5.876 -5.554 -3.945 1.00 95.50 111 CYS A O 1
ATOM 896 N N . GLU A 1 112 ? 7.874 -5.494 -2.927 1.00 97.38 112 GLU A N 1
ATOM 897 C CA . GLU A 1 112 ? 7.389 -5.949 -1.613 1.00 97.38 112 GLU A CA 1
ATOM 898 C C . GLU A 1 112 ? 7.193 -4.766 -0.666 1.00 97.38 112 GLU A C 1
ATOM 900 O O . GLU A 1 112 ? 8.124 -3.995 -0.415 1.00 97.38 112 GLU A O 1
ATOM 905 N N . HIS A 1 113 ? 5.988 -4.668 -0.109 1.00 97.56 113 HIS A N 1
ATOM 906 C CA . HIS A 1 113 ? 5.582 -3.621 0.817 1.00 97.56 113 HIS A CA 1
ATOM 907 C C . HIS A 1 113 ? 5.203 -4.198 2.168 1.00 97.56 113 HIS A C 1
ATOM 909 O O . HIS A 1 113 ? 4.610 -5.273 2.284 1.00 97.56 113 HIS A O 1
ATOM 915 N N . ILE A 1 114 ? 5.513 -3.420 3.197 1.00 97.38 114 ILE A N 1
ATOM 916 C CA . ILE A 1 114 ? 5.112 -3.669 4.569 1.00 97.38 114 ILE A CA 1
ATOM 917 C C . ILE A 1 114 ? 4.375 -2.441 5.061 1.00 97.38 114 ILE A C 1
ATOM 919 O O . ILE A 1 114 ? 4.969 -1.369 5.163 1.00 97.38 114 ILE A O 1
ATOM 923 N N . ILE A 1 115 ? 3.102 -2.615 5.400 1.00 96.56 115 ILE A N 1
ATOM 924 C CA . ILE A 1 115 ? 2.317 -1.581 6.065 1.00 96.56 115 ILE A CA 1
ATOM 925 C C . ILE A 1 115 ? 2.168 -1.960 7.526 1.00 96.56 115 ILE A C 1
ATOM 927 O O . ILE A 1 115 ? 1.649 -3.030 7.835 1.00 96.56 115 ILE A O 1
ATOM 931 N N . GLU A 1 116 ? 2.620 -1.089 8.418 1.00 95.12 116 GLU A N 1
ATOM 932 C CA . GLU A 1 116 ? 2.555 -1.285 9.866 1.00 95.12 116 GLU A CA 1
ATOM 933 C C . GLU A 1 116 ? 1.581 -0.292 10.497 1.00 95.12 116 GLU A C 1
ATOM 935 O O . GLU A 1 116 ? 1.673 0.904 10.229 1.00 95.12 116 GLU A O 1
ATOM 940 N N . TRP A 1 117 ? 0.691 -0.770 11.369 1.00 90.00 117 TRP A N 1
ATOM 941 C CA . TRP A 1 117 ? -0.190 0.050 12.203 1.00 90.00 117 TRP A CA 1
ATOM 942 C C . TRP A 1 117 ? 0.425 0.189 13.600 1.00 90.00 117 TRP A C 1
ATOM 944 O O . TRP A 1 117 ? 0.572 -0.798 14.324 1.00 90.00 117 TRP A O 1
ATOM 954 N N . THR A 1 118 ? 0.790 1.420 13.964 1.00 72.94 118 THR A N 1
ATOM 955 C CA . THR A 1 118 ? 1.404 1.793 15.255 1.00 72.94 118 THR A CA 1
ATOM 956 C C . THR A 1 118 ? 0.435 2.373 16.282 1.00 72.94 118 THR A C 1
ATOM 958 O O . THR A 1 118 ? -0.728 2.677 15.939 1.00 72.94 118 THR A O 1
#

Solvent-accessible surface area (backbone atoms only — not comparable to full-atom values): 6177 Å² total; per-residue (Å²): 94,52,70,57,17,24,52,49,20,30,49,53,47,53,50,49,26,66,76,70,69,56,89,73,66,48,39,64,53,41,48,53,51,47,44,48,43,49,33,43,77,70,74,34,48,58,43,82,78,46,80,43,85,46,32,35,31,34,33,26,64,48,51,75,53,51,55,50,19,72,79,37,81,91,46,67,34,64,56,30,51,55,22,19,50,53,14,32,25,64,57,57,30,94,41,42,43,79,48,76,79,41,39,49,92,82,72,41,83,31,34,33,40,35,40,36,54,107